Protein AF-A0A7S0EMF8-F1 (afdb_monomer)

pLDDT: mean 90.16, std 6.54, range [64.81, 97.56]

Nearest PDB structures (foldseek):
  6avy-assembly1_A  TM=4.459E-01  e=8.096E+00  Zea mays

Foldseek 3Di:
DEAEQNLQPDLQSLVVLLVVVVPDDPPDDYYYDHDAACVLPVLLCLLVVLCVVQDDPVLHPPDDRDGQHRHQVSVVVSCVSSVDDPDDDDDPPDDDDDQPALVSSCVCCCVPPPNNVVSLVSDDPVSNVRSSVSSRVVGD

Radius of gyration: 18.04 Å; Cα contacts (8 Å, |Δi|>4): 128; chains: 1; bounding box: 41×25×50 Å

Structure (mmCIF, N/CA/C/O backbone):
data_AF-A0A7S0EMF8-F1
#
_entry.id   AF-A0A7S0EMF8-F1
#
loop_
_atom_site.group_PDB
_atom_site.id
_atom_site.type_symbol
_atom_site.label_atom_id
_atom_site.label_alt_id
_atom_site.label_comp_id
_atom_site.label_asym_id
_atom_site.label_entity_id
_atom_site.label_seq_id
_atom_site.pdbx_PDB_ins_code
_atom_site.Cartn_x
_atom_site.Cartn_y
_atom_site.Cartn_z
_atom_site.occupancy
_atom_site.B_iso_or_equiv
_atom_site.auth_seq_id
_atom_site.auth_comp_id
_atom_site.auth_asym_id
_atom_site.auth_atom_id
_atom_site.pdbx_PDB_model_num
ATOM 1 N N . ALA A 1 1 ? -7.749 -6.879 19.432 1.00 92.56 1 ALA A N 1
ATOM 2 C CA . ALA A 1 1 ? -7.162 -7.600 18.276 1.00 92.56 1 ALA A CA 1
ATOM 3 C C . ALA A 1 1 ? -5.981 -6.810 17.731 1.00 92.56 1 ALA A C 1
ATOM 5 O O . ALA A 1 1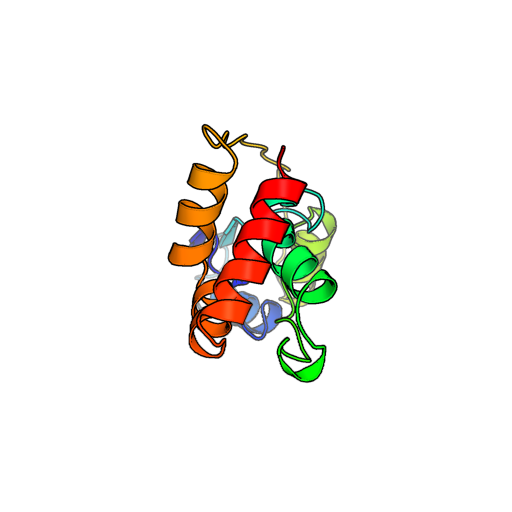 ? -5.905 -5.612 17.982 1.00 92.56 1 ALA A O 1
ATOM 6 N N . VAL A 1 2 ? -5.070 -7.461 17.006 1.00 95.88 2 VAL A N 1
ATOM 7 C CA . VAL A 1 2 ? -3.913 -6.807 16.378 1.00 95.88 2 VAL A CA 1
ATOM 8 C C . VAL A 1 2 ? -3.867 -7.200 14.905 1.00 95.88 2 VAL A C 1
ATOM 10 O O . VAL A 1 2 ? -3.947 -8.385 14.595 1.00 95.88 2 VAL A O 1
ATOM 13 N N . SER A 1 3 ? -3.732 -6.223 14.008 1.00 94.50 3 SER A N 1
ATOM 14 C CA . SER A 1 3 ? -3.443 -6.447 12.588 1.00 94.50 3 SER A CA 1
ATOM 15 C C . SER A 1 3 ? -2.175 -5.695 12.214 1.00 94.50 3 SER A C 1
ATOM 17 O O . SER A 1 3 ? -2.160 -4.467 12.160 1.00 94.50 3 SER A O 1
ATOM 19 N N . SER A 1 4 ? -1.096 -6.443 11.988 1.00 94.06 4 SER A N 1
ATOM 20 C CA . SER A 1 4 ? 0.189 -5.874 11.592 1.00 94.06 4 SER A CA 1
ATOM 21 C C . SER A 1 4 ? 0.336 -5.945 10.078 1.00 94.06 4 SER A C 1
ATOM 23 O O . SER A 1 4 ? 0.511 -7.037 9.540 1.00 94.06 4 SER A O 1
ATOM 25 N N . PHE A 1 5 ? 0.203 -4.810 9.387 1.00 90.69 5 PHE A N 1
ATOM 26 C CA . PHE A 1 5 ? 0.215 -4.720 7.918 1.00 90.69 5 PHE A CA 1
ATOM 27 C C . PHE A 1 5 ? -0.785 -5.660 7.218 1.00 90.69 5 PHE A C 1
ATOM 29 O O . PHE A 1 5 ? -0.567 -6.056 6.077 1.00 90.69 5 PHE A O 1
ATOM 36 N N . GLY A 1 6 ? -1.882 -6.038 7.884 1.00 90.38 6 GLY A N 1
ATOM 37 C CA . GLY A 1 6 ? -2.898 -6.928 7.311 1.00 90.38 6 GLY A CA 1
ATOM 38 C C . GLY A 1 6 ? -3.970 -6.175 6.524 1.00 90.38 6 GLY A C 1
ATOM 39 O O . GLY A 1 6 ? -4.326 -6.569 5.416 1.00 90.38 6 GLY A O 1
ATOM 40 N N . VAL A 1 7 ? -4.443 -5.047 7.067 1.00 90.50 7 VAL A N 1
ATOM 41 C CA . VAL A 1 7 ? -5.569 -4.268 6.509 1.00 90.50 7 VAL A CA 1
ATOM 42 C C . VAL A 1 7 ? -5.300 -3.776 5.080 1.00 90.50 7 VAL A C 1
ATOM 44 O O . VAL A 1 7 ? -6.221 -3.669 4.278 1.00 90.50 7 VAL A O 1
ATOM 47 N N . ILE A 1 8 ? -4.034 -3.547 4.722 1.00 87.00 8 ILE A N 1
ATOM 48 C CA . ILE A 1 8 ? -3.609 -3.118 3.377 1.00 87.00 8 ILE A CA 1
ATOM 49 C C . ILE A 1 8 ? -3.927 -4.135 2.266 1.00 87.00 8 ILE A C 1
ATOM 51 O O . ILE A 1 8 ? -3.869 -3.773 1.093 1.00 87.00 8 ILE A O 1
ATOM 55 N N . PHE A 1 9 ? -4.214 -5.393 2.619 1.00 85.56 9 PHE A N 1
ATOM 56 C CA . PHE A 1 9 ? -4.551 -6.461 1.675 1.00 85.56 9 PHE A CA 1
ATOM 57 C C . PHE A 1 9 ? -6.059 -6.696 1.548 1.00 85.56 9 PHE A C 1
ATOM 59 O O . PHE A 1 9 ? -6.483 -7.513 0.731 1.00 85.56 9 PHE A O 1
ATOM 66 N N . PHE A 1 10 ? -6.883 -6.017 2.349 1.00 89.19 10 PHE A N 1
ATOM 67 C CA . PHE A 1 10 ? -8.331 -6.150 2.255 1.00 89.19 10 PHE A CA 1
ATOM 68 C C . PHE A 1 10 ? -8.839 -5.493 0.971 1.00 89.19 10 PHE A C 1
ATOM 70 O O . PHE A 1 10 ? -8.474 -4.363 0.658 1.00 89.19 10 PHE A O 1
ATOM 77 N N . ALA A 1 11 ? -9.719 -6.192 0.251 1.00 88.19 11 ALA A N 1
ATOM 78 C CA . ALA A 1 11 ? -10.391 -5.633 -0.922 1.00 88.19 11 ALA A CA 1
ATOM 79 C C . ALA A 1 11 ? -11.281 -4.433 -0.546 1.00 88.19 11 ALA A C 1
ATOM 81 O O . ALA A 1 11 ? -11.351 -3.455 -1.286 1.00 88.19 11 ALA A O 1
ATOM 82 N N . ASP A 1 12 ? -11.906 -4.502 0.633 1.00 91.69 12 ASP A N 1
ATOM 83 C CA . ASP A 1 12 ? -12.587 -3.393 1.300 1.00 91.69 12 ASP A CA 1
ATOM 84 C C . ASP A 1 12 ? -12.030 -3.258 2.731 1.00 91.69 12 ASP A C 1
ATOM 86 O O . ASP A 1 12 ? -12.448 -3.988 3.640 1.00 91.69 12 ASP A O 1
ATOM 90 N N . PRO A 1 13 ? -11.060 -2.349 2.948 1.00 92.88 13 PRO A N 1
ATOM 91 C CA . PRO A 1 13 ? -10.480 -2.114 4.263 1.00 92.88 13 PRO A CA 1
ATOM 92 C C . PRO A 1 13 ? -11.511 -1.728 5.327 1.00 92.88 13 PRO A C 1
ATOM 94 O O . PRO A 1 13 ? -11.401 -2.187 6.462 1.00 92.88 13 PRO A O 1
ATOM 97 N N . ALA A 1 14 ? -12.530 -0.932 4.984 1.00 93.69 14 ALA A N 1
ATOM 98 C CA . ALA A 1 14 ? -13.515 -0.456 5.954 1.00 93.69 14 ALA A CA 1
ATOM 99 C C . ALA A 1 14 ? -14.443 -1.592 6.401 1.00 93.69 14 ALA A C 1
ATOM 101 O O . ALA A 1 14 ? -14.727 -1.733 7.592 1.00 93.69 14 ALA A O 1
ATOM 102 N N . ALA A 1 15 ? -14.878 -2.443 5.465 1.00 95.38 15 ALA A N 1
ATOM 103 C CA . ALA A 1 15 ? -15.640 -3.645 5.798 1.00 95.38 15 ALA A CA 1
ATOM 104 C C . ALA A 1 15 ? -14.828 -4.624 6.650 1.00 95.38 15 ALA A C 1
ATOM 106 O O . ALA A 1 15 ? -15.342 -5.143 7.640 1.00 95.38 15 ALA A O 1
ATOM 107 N N . GLY A 1 16 ? -13.553 -4.834 6.312 1.00 95.06 16 GLY A N 1
ATOM 108 C CA . GLY A 1 16 ? -12.682 -5.699 7.100 1.00 95.06 16 GLY A CA 1
ATOM 109 C C . GLY A 1 16 ? -12.465 -5.177 8.522 1.00 95.06 16 GLY A C 1
ATOM 110 O O . GLY A 1 16 ? -12.571 -5.946 9.474 1.00 95.06 16 GLY A O 1
ATOM 111 N N . VAL A 1 17 ? -12.239 -3.871 8.698 1.00 96.06 17 VAL A N 1
ATOM 112 C CA . VAL A 1 17 ? -12.116 -3.262 10.035 1.00 96.06 17 VAL A CA 1
ATOM 113 C C . VAL A 1 17 ? -13.433 -3.354 10.816 1.00 96.06 17 VAL A C 1
ATOM 115 O O . VAL A 1 17 ? -13.393 -3.720 11.990 1.00 96.06 17 VAL A O 1
ATOM 118 N N . ARG A 1 18 ? -14.597 -3.116 10.187 1.00 97.25 18 ARG A N 1
ATOM 119 C CA . ARG A 1 18 ? -15.913 -3.321 10.832 1.00 97.25 18 ARG A CA 1
ATOM 120 C C . ARG A 1 18 ? -16.061 -4.729 11.388 1.00 97.25 18 ARG A C 1
ATOM 122 O O . ARG A 1 18 ? -16.496 -4.909 12.521 1.00 97.25 18 ARG A O 1
ATOM 129 N N . GLU A 1 19 ? -15.678 -5.724 10.599 1.00 97.56 19 GLU A N 1
ATOM 130 C CA . GLU A 1 19 ? -15.769 -7.121 11.009 1.00 97.56 19 GLU A CA 1
ATOM 131 C C . GLU A 1 19 ? -14.802 -7.445 12.156 1.00 97.56 19 GLU A C 1
ATOM 133 O O . GLU A 1 19 ? -15.170 -8.139 13.108 1.00 97.56 19 GLU A O 1
ATOM 138 N N . MET A 1 20 ? -13.590 -6.880 12.124 1.00 97.00 20 MET A N 1
ATOM 139 C CA . MET A 1 20 ? -12.654 -6.979 13.244 1.00 97.00 20 MET A CA 1
ATOM 140 C C . MET A 1 20 ? -13.249 -6.390 14.525 1.00 97.00 20 MET A C 1
ATOM 142 O O . MET A 1 20 ? -13.163 -7.039 15.564 1.00 97.00 20 MET A O 1
ATOM 146 N N . LEU A 1 21 ? -13.869 -5.205 14.456 1.00 97.19 21 LEU A N 1
ATOM 147 C CA . LEU A 1 21 ? -14.530 -4.561 15.596 1.00 97.19 21 LEU A CA 1
ATOM 148 C C . LEU A 1 21 ? -15.702 -5.402 16.124 1.00 97.19 21 LEU A C 1
ATOM 150 O O . LEU A 1 21 ? -15.803 -5.605 17.332 1.00 97.19 21 LEU A O 1
ATOM 154 N N . ARG A 1 22 ? -16.536 -5.963 15.236 1.00 97.38 22 ARG A N 1
ATOM 155 C CA . ARG A 1 22 ? -17.675 -6.832 15.593 1.00 97.38 22 ARG A CA 1
ATOM 156 C C . ARG A 1 22 ? -17.252 -8.061 16.405 1.00 97.38 22 ARG A C 1
ATOM 158 O O . ARG A 1 22 ? -18.007 -8.532 17.251 1.00 97.38 22 ARG A O 1
ATOM 165 N N . CYS A 1 23 ? -16.062 -8.595 16.139 1.00 97.19 23 CYS A N 1
ATOM 166 C CA . CYS A 1 23 ? -15.535 -9.778 16.820 1.00 97.19 23 CYS A CA 1
ATOM 167 C C . CYS A 1 23 ? -14.931 -9.482 18.205 1.00 97.19 23 CYS A C 1
ATOM 169 O O . CYS A 1 23 ? -14.571 -10.414 18.929 1.00 97.19 23 CYS A O 1
ATOM 171 N N . LEU A 1 24 ? -14.771 -8.210 18.580 1.00 97.19 24 LEU A N 1
ATOM 172 C CA . LEU A 1 24 ? -14.196 -7.827 19.865 1.00 97.19 24 LEU A CA 1
ATOM 173 C C . LEU A 1 24 ? -15.234 -7.889 20.986 1.00 97.19 24 LEU A C 1
ATOM 175 O O . LEU A 1 24 ? -16.413 -7.599 20.803 1.00 97.19 24 LEU A O 1
ATOM 179 N N . LYS A 1 25 ? -14.767 -8.223 22.194 1.00 97.19 25 LYS A N 1
ATOM 180 C CA . LYS A 1 25 ? -15.549 -7.973 23.409 1.00 97.19 25 LYS A CA 1
ATOM 181 C C . LYS A 1 25 ? -15.769 -6.458 23.556 1.00 97.19 25 LYS A C 1
ATOM 183 O O . LYS A 1 25 ? -14.858 -5.703 23.203 1.00 97.19 25 LYS A O 1
ATOM 188 N N . PRO A 1 26 ? -16.901 -6.009 24.128 1.00 93.75 26 PRO A N 1
ATOM 189 C CA . PRO A 1 26 ? -17.117 -4.594 24.418 1.00 93.75 26 PRO A CA 1
ATOM 190 C C . PRO A 1 26 ? -15.925 -3.975 25.166 1.00 93.75 26 PRO A C 1
ATOM 192 O O . PRO A 1 26 ? -15.439 -4.551 26.140 1.00 93.75 26 PRO A O 1
ATOM 195 N N . GLY A 1 27 ? -15.432 -2.832 24.682 1.00 92.31 27 GLY A N 1
ATOM 196 C CA . GLY A 1 27 ? -14.296 -2.101 25.260 1.00 92.31 27 GLY A CA 1
ATOM 197 C C . GLY A 1 27 ? -12.900 -2.663 24.953 1.00 92.31 27 GLY A C 1
ATOM 198 O O . GLY A 1 27 ? -11.908 -2.078 25.380 1.00 92.31 27 GLY A O 1
ATOM 199 N N . ALA A 1 28 ? -12.773 -3.780 24.227 1.00 96.88 28 ALA A N 1
ATOM 200 C CA . ALA A 1 28 ? -11.458 -4.301 23.859 1.00 96.88 28 ALA A CA 1
ATOM 201 C C . ALA A 1 28 ? -10.824 -3.483 22.712 1.00 96.88 28 ALA A C 1
ATOM 203 O O . ALA A 1 28 ? -11.514 -3.151 21.748 1.00 96.88 28 ALA A O 1
ATOM 204 N N . PRO A 1 29 ? -9.505 -3.209 22.752 1.00 96.88 29 PRO A N 1
ATOM 205 C CA . PRO A 1 29 ? -8.853 -2.384 21.741 1.00 96.88 29 PRO A C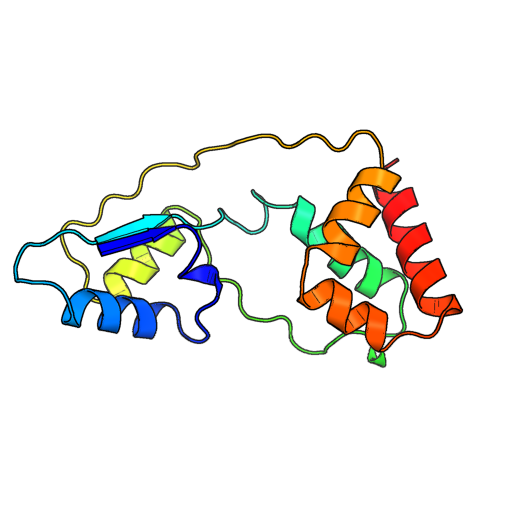A 1
ATOM 206 C C . PRO A 1 29 ? -8.602 -3.135 20.425 1.00 96.88 29 PRO A C 1
ATOM 208 O O . PRO A 1 29 ? -8.333 -4.348 20.396 1.00 96.88 29 PRO A O 1
ATOM 211 N N . LEU A 1 30 ? -8.600 -2.377 19.328 1.00 97.12 30 LEU A N 1
ATOM 212 C CA . LEU A 1 30 ? -8.090 -2.779 18.020 1.00 97.12 30 LEU A CA 1
ATOM 213 C C . LEU A 1 30 ? -6.806 -2.000 17.720 1.00 97.12 30 LEU A C 1
ATOM 215 O O . LEU A 1 30 ? -6.817 -0.777 17.690 1.00 97.12 30 LEU A O 1
ATOM 219 N N . LEU A 1 31 ? -5.708 -2.715 17.478 1.00 96.62 31 LEU A N 1
ATOM 220 C CA . LEU A 1 31 ? -4.427 -2.127 17.090 1.00 96.62 31 LEU A CA 1
ATOM 221 C C . LEU A 1 31 ? -4.131 -2.485 15.635 1.00 96.62 31 LEU A C 1
ATOM 223 O O . LEU A 1 31 ? -4.120 -3.665 15.275 1.00 96.62 31 LEU A O 1
ATOM 227 N N . ILE A 1 32 ? -3.882 -1.475 14.807 1.00 94.69 32 ILE A N 1
ATOM 228 C CA . ILE A 1 32 ? -3.560 -1.641 13.389 1.00 94.69 32 ILE A CA 1
ATOM 229 C C . ILE A 1 32 ? -2.242 -0.933 13.092 1.00 94.69 32 ILE A C 1
ATOM 231 O O . ILE A 1 32 ? -2.050 0.218 13.475 1.00 94.69 32 ILE A O 1
ATOM 235 N N . SER A 1 33 ? -1.355 -1.615 12.372 1.00 93.50 33 SER A N 1
ATOM 236 C CA . SER A 1 33 ? -0.270 -0.968 11.637 1.00 93.50 33 SER A CA 1
ATOM 237 C C . SER A 1 33 ? -0.498 -1.121 10.135 1.00 93.50 33 SER A C 1
ATOM 239 O O . SER A 1 33 ? -1.008 -2.140 9.658 1.00 93.50 33 SER A O 1
ATOM 241 N N . ALA A 1 34 ? -0.117 -0.096 9.381 1.00 91.69 34 ALA A N 1
ATOM 242 C CA . ALA A 1 34 ? -0.198 -0.069 7.930 1.00 91.69 34 ALA A CA 1
ATOM 243 C C . ALA A 1 34 ? 1.066 0.569 7.350 1.00 91.69 34 ALA A C 1
ATOM 245 O O . ALA A 1 34 ? 1.842 1.213 8.058 1.00 91.69 34 ALA A O 1
ATOM 246 N N . TRP A 1 35 ? 1.277 0.383 6.050 1.00 90.25 35 TRP A N 1
ATOM 247 C CA . TRP A 1 35 ? 2.252 1.194 5.328 1.00 90.25 35 TRP A CA 1
ATOM 248 C C . TRP A 1 35 ? 1.774 2.634 5.266 1.00 90.25 35 TRP A C 1
ATOM 250 O O . TRP A 1 35 ? 0.581 2.829 5.104 1.00 90.25 35 TRP A O 1
ATOM 260 N N . GLY A 1 36 ? 2.692 3.599 5.305 1.00 88.44 36 GLY A N 1
ATOM 261 C CA . GLY A 1 36 ? 2.370 5.013 5.116 1.00 88.44 36 GLY A CA 1
ATOM 262 C C . GLY A 1 36 ? 1.789 5.335 3.733 1.00 88.44 36 GLY A C 1
ATOM 263 O O . GLY A 1 36 ? 1.366 4.450 2.976 1.00 88.44 36 GLY A O 1
ATOM 264 N N . SER A 1 37 ? 1.807 6.610 3.371 1.00 85.88 37 SER A N 1
ATOM 265 C CA . SER A 1 37 ? 1.343 7.082 2.070 1.00 85.88 37 SER A CA 1
ATOM 266 C C . SER A 1 37 ? 2.148 6.474 0.907 1.00 85.88 37 SER A C 1
ATOM 268 O O . SER A 1 37 ? 3.168 5.780 1.070 1.00 85.88 37 SER A O 1
ATOM 270 N N . ARG A 1 38 ? 1.681 6.722 -0.321 1.00 83.75 38 ARG A N 1
ATOM 271 C CA . ARG A 1 38 ? 2.401 6.308 -1.532 1.00 83.75 38 ARG A CA 1
ATOM 272 C C . ARG A 1 38 ? 3.795 6.941 -1.587 1.00 83.75 38 ARG A C 1
ATOM 274 O O . ARG A 1 38 ? 4.752 6.256 -1.943 1.00 83.75 38 ARG A O 1
ATOM 281 N N . GLU A 1 39 ? 3.898 8.201 -1.187 1.00 83.62 39 GLU A N 1
ATOM 282 C CA . GLU A 1 39 ? 5.119 9.008 -1.156 1.00 83.62 39 GLU A CA 1
ATOM 283 C C . GLU A 1 39 ? 6.094 8.481 -0.094 1.00 83.62 39 GLU A C 1
ATOM 285 O O . GLU A 1 39 ? 7.272 8.275 -0.380 1.00 83.62 39 GLU A O 1
ATOM 290 N N . GLU A 1 40 ? 5.594 8.142 1.098 1.00 85.06 40 GLU A N 1
ATOM 291 C CA . GLU A 1 40 ? 6.400 7.592 2.204 1.00 85.06 40 GLU A CA 1
ATOM 292 C C . GLU A 1 40 ? 6.956 6.188 1.911 1.00 85.06 40 GLU A C 1
ATOM 294 O O . GLU A 1 40 ? 7.839 5.686 2.607 1.00 85.06 40 GLU A O 1
ATOM 299 N N . THR A 1 41 ? 6.450 5.532 0.865 1.00 86.56 41 THR A N 1
ATOM 300 C CA . THR A 1 41 ? 6.828 4.168 0.477 1.00 86.56 41 THR A CA 1
ATOM 301 C C . THR A 1 41 ? 7.189 4.069 -1.006 1.00 86.56 41 THR A C 1
ATOM 303 O O . THR A 1 41 ? 6.891 3.076 -1.682 1.00 86.56 41 THR A O 1
ATOM 306 N N . ALA A 1 42 ? 7.878 5.101 -1.501 1.00 86.44 42 ALA A N 1
ATOM 307 C CA . ALA A 1 42 ? 8.268 5.266 -2.901 1.00 86.44 42 ALA A CA 1
ATOM 308 C C . ALA A 1 42 ? 8.984 4.044 -3.506 1.00 86.44 42 ALA A C 1
ATOM 310 O O . ALA A 1 42 ? 8.828 3.765 -4.694 1.00 86.44 42 ALA A O 1
ATOM 311 N N . ALA A 1 43 ? 9.687 3.249 -2.690 1.00 87.81 43 ALA A N 1
ATOM 312 C CA . ALA A 1 43 ? 10.321 2.006 -3.122 1.00 87.81 43 ALA A CA 1
ATOM 313 C C . ALA A 1 43 ? 9.344 1.023 -3.797 1.00 87.81 43 ALA A C 1
ATOM 315 O O . ALA A 1 43 ? 9.760 0.304 -4.693 1.00 87.81 43 ALA A O 1
ATOM 316 N N . PHE A 1 44 ? 8.053 0.993 -3.443 1.00 86.62 44 PHE A N 1
ATOM 317 C CA . PHE A 1 44 ? 7.077 0.126 -4.125 1.00 86.62 44 PHE A CA 1
ATOM 318 C C . PHE A 1 44 ? 6.617 0.664 -5.489 1.00 86.62 44 PHE A C 1
ATOM 320 O O . PHE A 1 44 ? 5.918 -0.043 -6.210 1.00 86.62 44 PHE A O 1
ATOM 327 N N . GLN A 1 45 ? 6.953 1.911 -5.832 1.00 87.69 45 GLN A N 1
ATOM 328 C CA . GLN A 1 45 ? 6.504 2.564 -7.064 1.00 87.69 45 GLN A CA 1
ATOM 329 C C . GLN A 1 45 ? 7.515 2.472 -8.206 1.00 87.69 45 GLN A C 1
ATOM 331 O O . GLN A 1 45 ? 7.109 2.620 -9.350 1.00 87.69 45 GLN A O 1
ATOM 336 N N . VAL A 1 46 ? 8.790 2.177 -7.934 1.00 92.19 46 VAL A N 1
ATOM 337 C CA . VAL A 1 46 ? 9.836 2.158 -8.973 1.00 92.19 46 VAL A CA 1
ATOM 338 C C . VAL A 1 46 ? 9.503 1.161 -10.087 1.00 92.19 46 VAL A C 1
ATOM 340 O O . VAL A 1 46 ? 9.486 1.544 -11.251 1.00 92.19 46 VAL A O 1
ATOM 343 N N . ILE A 1 47 ? 9.171 -0.093 -9.752 1.00 92.19 47 ILE A N 1
ATOM 344 C CA . ILE A 1 47 ? 8.857 -1.115 -10.767 1.00 92.19 47 ILE A CA 1
ATOM 345 C C . ILE A 1 47 ? 7.564 -0.793 -11.539 1.00 92.19 47 ILE A C 1
ATOM 347 O O . ILE A 1 47 ? 7.612 -0.831 -12.765 1.00 92.19 47 ILE A O 1
ATOM 351 N N . PRO A 1 48 ? 6.425 -0.453 -10.895 1.00 88.88 48 PRO A N 1
ATOM 352 C CA . PRO A 1 48 ? 5.230 -0.029 -11.625 1.00 88.88 48 PRO A CA 1
ATOM 353 C C . PRO A 1 48 ? 5.468 1.157 -12.565 1.00 88.88 48 PRO A C 1
ATOM 355 O O . PRO A 1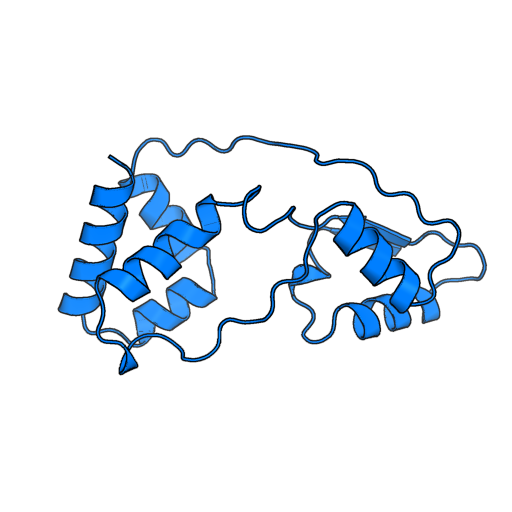 48 ? 5.022 1.113 -13.706 1.00 88.88 48 PRO A O 1
ATOM 358 N N . THR A 1 49 ? 6.197 2.183 -12.118 1.00 90.31 49 THR A N 1
ATOM 359 C CA . THR A 1 49 ? 6.525 3.348 -12.953 1.00 90.31 49 THR A CA 1
ATOM 360 C C . THR A 1 49 ? 7.428 2.955 -14.126 1.00 90.31 49 THR A C 1
ATOM 362 O O . THR A 1 49 ? 7.188 3.370 -15.255 1.00 90.31 49 THR A O 1
ATOM 365 N N . ALA A 1 50 ? 8.441 2.114 -13.895 1.00 93.38 50 ALA A N 1
ATOM 366 C CA . ALA A 1 50 ? 9.309 1.614 -14.960 1.00 93.38 50 ALA A CA 1
ATOM 367 C C . ALA A 1 50 ? 8.547 0.734 -15.964 1.00 93.38 50 ALA A C 1
ATOM 369 O O . ALA A 1 50 ? 8.819 0.788 -17.161 1.00 93.38 50 ALA A O 1
ATOM 370 N N . ALA A 1 51 ? 7.570 -0.053 -15.504 1.00 92.06 51 ALA A N 1
ATOM 371 C CA . ALA A 1 51 ? 6.702 -0.848 -16.368 1.00 92.06 51 ALA A CA 1
ATOM 372 C C . ALA A 1 51 ? 5.859 0.041 -17.286 1.00 92.06 51 ALA A C 1
ATOM 374 O O . ALA A 1 51 ? 5.848 -0.187 -18.489 1.00 92.06 51 ALA A O 1
ATOM 375 N N . GLU A 1 52 ? 5.235 1.090 -16.746 1.00 90.69 52 GLU A N 1
ATOM 376 C CA . GLU A 1 52 ? 4.498 2.080 -17.545 1.00 90.69 52 GLU A CA 1
ATOM 377 C C . GLU A 1 52 ? 5.391 2.794 -18.571 1.00 90.69 52 GLU A C 1
ATOM 379 O O . GLU A 1 52 ? 4.933 3.114 -19.664 1.00 90.69 52 GLU A O 1
ATOM 384 N N . ALA A 1 53 ? 6.661 3.034 -18.236 1.00 90.75 53 ALA A N 1
ATOM 385 C CA . ALA A 1 53 ? 7.596 3.742 -19.108 1.00 90.75 53 ALA A CA 1
ATOM 386 C C . ALA A 1 53 ? 8.246 2.861 -20.191 1.00 90.75 53 ALA A C 1
ATOM 388 O O . ALA A 1 53 ? 8.648 3.379 -21.231 1.00 90.75 53 ALA A O 1
ATOM 389 N N . SER A 1 54 ? 8.403 1.556 -19.945 1.00 91.25 54 SER A N 1
ATOM 390 C CA . SER A 1 54 ? 9.209 0.662 -20.798 1.00 91.25 54 SER A CA 1
ATOM 391 C C . SER A 1 54 ? 8.420 -0.427 -21.521 1.00 91.25 54 SER A C 1
ATOM 393 O O . SER A 1 54 ? 8.955 -1.039 -22.447 1.00 91.25 54 SER A O 1
ATOM 395 N N . LEU A 1 55 ? 7.172 -0.686 -21.123 1.00 91.38 55 LEU A N 1
ATOM 396 C CA . LEU A 1 55 ? 6.341 -1.733 -21.710 1.00 91.38 55 LEU A CA 1
ATOM 397 C C . LEU A 1 55 ? 5.204 -1.146 -22.557 1.00 91.38 55 LEU A C 1
ATOM 399 O O . LEU A 1 55 ? 4.730 -0.042 -22.285 1.00 91.38 55 LEU A O 1
ATOM 403 N N . PRO A 1 56 ? 4.713 -1.895 -23.559 1.00 88.56 56 PRO A N 1
ATOM 404 C CA . PRO A 1 56 ? 3.467 -1.566 -24.240 1.00 88.56 56 PRO A CA 1
ATOM 405 C C . PRO A 1 56 ? 2.297 -1.423 -23.253 1.00 88.56 56 PRO A C 1
ATOM 407 O O . PRO A 1 56 ? 2.206 -2.163 -22.272 1.00 88.56 56 PRO A O 1
ATOM 410 N N . ALA A 1 57 ? 1.381 -0.488 -23.514 1.00 83.38 57 ALA A N 1
ATOM 411 C CA . ALA A 1 57 ? 0.288 -0.161 -22.591 1.00 83.38 57 ALA A CA 1
ATOM 412 C C . ALA A 1 57 ? -0.660 -1.344 -22.308 1.00 83.38 57 ALA A C 1
ATOM 414 O O . ALA A 1 57 ? -1.209 -1.447 -21.216 1.00 83.38 57 ALA A O 1
ATOM 415 N N . ASP A 1 58 ? -0.826 -2.253 -23.269 1.00 85.06 58 ASP A N 1
ATOM 416 C CA . ASP A 1 58 ? -1.606 -3.491 -23.149 1.00 85.06 58 ASP A CA 1
ATOM 417 C C . ASP A 1 58 ? -0.910 -4.574 -22.306 1.00 85.06 58 ASP A C 1
ATOM 419 O O . ASP A 1 58 ? -1.557 -5.515 -21.847 1.00 85.06 58 ASP A O 1
ATOM 423 N N . SER A 1 59 ? 0.395 -4.428 -22.059 1.00 83.62 59 SER A N 1
ATOM 424 C CA . SER A 1 59 ? 1.186 -5.330 -21.213 1.00 83.62 59 SER A CA 1
ATOM 425 C C . SER A 1 59 ? 1.125 -4.964 -19.725 1.00 83.62 59 SER A C 1
ATOM 427 O O . SER A 1 59 ? 1.546 -5.757 -18.880 1.00 83.62 59 SER A O 1
ATOM 429 N N . VAL A 1 60 ? 0.615 -3.776 -19.384 1.00 81.19 60 VAL A N 1
ATOM 430 C CA . VAL A 1 60 ? 0.464 -3.307 -18.001 1.00 81.19 60 VAL A CA 1
ATOM 431 C C . VAL A 1 60 ? -1.000 -3.463 -17.573 1.00 81.19 60 VAL A C 1
ATOM 433 O O . VAL A 1 60 ? -1.897 -3.034 -18.297 1.00 81.19 60 VAL A O 1
ATOM 436 N N . PRO A 1 61 ? -1.292 -4.048 -16.394 1.00 74.00 61 PRO A N 1
ATOM 437 C CA . PRO A 1 61 ? -2.661 -4.156 -15.905 1.00 74.00 61 PRO A CA 1
ATOM 438 C C . PRO A 1 61 ? -3.358 -2.790 -15.861 1.00 74.00 61 PRO A C 1
ATOM 440 O O . PRO A 1 61 ? -2.890 -1.871 -15.190 1.00 74.00 61 PRO A O 1
ATOM 443 N N . ALA A 1 62 ? -4.513 -2.686 -16.525 1.00 68.25 62 ALA A N 1
ATOM 444 C CA . ALA A 1 62 ? -5.267 -1.436 -16.651 1.00 68.25 62 ALA A CA 1
ATOM 445 C C . ALA A 1 62 ? -5.719 -0.844 -15.301 1.00 68.25 62 ALA A C 1
ATOM 447 O O . ALA A 1 62 ? -5.919 0.363 -15.181 1.00 68.25 62 ALA A O 1
ATOM 448 N N . ALA A 1 63 ? -5.880 -1.685 -14.275 1.00 65.94 63 ALA A N 1
ATOM 449 C CA . ALA A 1 63 ? -6.234 -1.262 -12.929 1.00 65.94 63 ALA A CA 1
ATOM 450 C C . ALA A 1 63 ? -5.155 -1.687 -11.932 1.00 65.94 63 ALA A C 1
ATOM 452 O O . ALA A 1 63 ? -4.846 -2.871 -11.786 1.00 65.94 63 ALA A O 1
ATOM 453 N N . ARG A 1 64 ? -4.629 -0.715 -11.181 1.00 66.69 64 ARG A N 1
ATOM 454 C CA . ARG A 1 64 ? -3.864 -1.010 -9.970 1.00 66.69 64 ARG A CA 1
ATOM 455 C C . ARG A 1 64 ? -4.828 -1.320 -8.825 1.00 66.69 64 ARG A C 1
ATOM 457 O O . ARG A 1 64 ? -5.820 -0.601 -8.678 1.00 66.69 64 ARG A O 1
ATOM 464 N N . PRO A 1 65 ? -4.542 -2.329 -7.982 1.00 64.81 65 PRO A N 1
ATOM 465 C CA . PRO A 1 65 ? -5.296 -2.527 -6.754 1.00 64.81 65 PRO A CA 1
ATOM 466 C C . PRO A 1 65 ? -5.334 -1.213 -5.972 1.00 64.81 65 PRO A C 1
ATOM 468 O O . PRO A 1 65 ? -4.292 -0.573 -5.789 1.00 64.81 65 PRO A O 1
ATOM 471 N N . LYS A 1 66 ? -6.525 -0.797 -5.526 1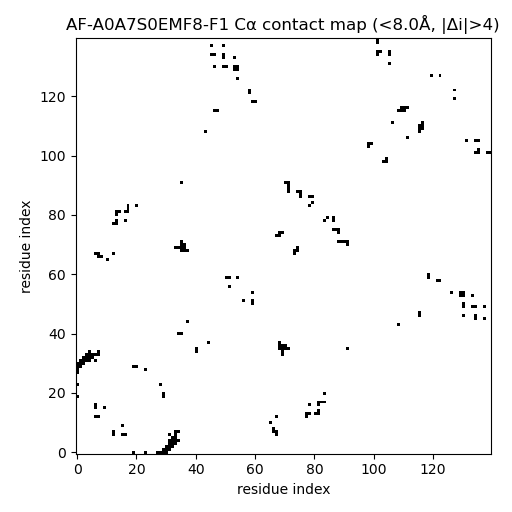.00 69.81 66 LYS A N 1
ATOM 472 C CA . LYS A 1 66 ? -6.639 0.348 -4.622 1.00 69.81 66 LYS A CA 1
ATOM 473 C C . LYS A 1 66 ? -5.866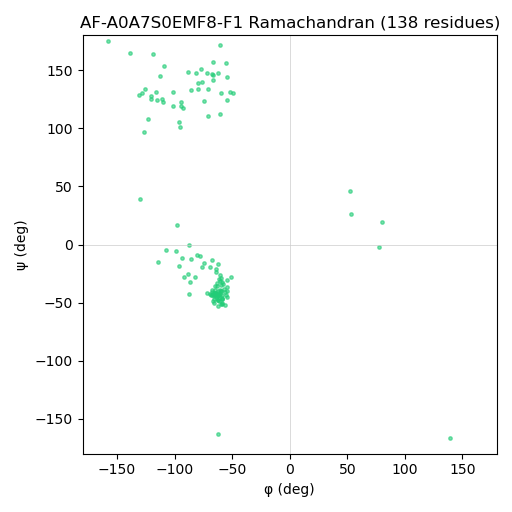 0.011 -3.355 1.00 69.81 66 LYS A C 1
ATOM 475 O O . LYS A 1 66 ? -6.240 -0.883 -2.605 1.00 69.81 66 LYS A O 1
ATOM 480 N N . ARG A 1 67 ? -4.768 0.723 -3.141 1.00 76.44 67 ARG A N 1
ATOM 481 C CA . ARG A 1 67 ? -4.009 0.653 -1.901 1.00 76.44 67 ARG A CA 1
ATOM 482 C C . ARG A 1 67 ? -4.717 1.514 -0.858 1.00 76.44 67 ARG A C 1
ATOM 484 O O . ARG A 1 67 ? -5.078 2.648 -1.161 1.00 76.44 67 ARG A O 1
ATOM 491 N N . ALA A 1 68 ? -4.882 0.991 0.354 1.00 80.75 68 ALA A N 1
ATOM 492 C CA . ALA A 1 68 ? -5.332 1.797 1.484 1.00 80.75 68 ALA A CA 1
ATOM 493 C C . ALA A 1 68 ? -4.335 2.941 1.740 1.00 80.75 68 ALA A C 1
ATOM 495 O O . ALA A 1 68 ? -3.126 2.696 1.810 1.00 80.75 68 ALA A O 1
ATOM 496 N N . ASP A 1 69 ? -4.832 4.172 1.871 1.00 86.31 69 ASP A N 1
ATOM 497 C CA . ASP A 1 69 ? -4.002 5.286 2.324 1.00 86.31 69 ASP A CA 1
ATOM 498 C C . ASP A 1 69 ? -3.694 5.096 3.809 1.00 86.31 69 ASP A C 1
ATOM 500 O O . ASP A 1 69 ? -4.588 5.168 4.651 1.00 86.31 69 ASP A O 1
ATOM 504 N N . GLY A 1 70 ? -2.432 4.805 4.118 1.00 87.62 70 GLY A N 1
ATOM 505 C CA . GLY A 1 70 ? -1.985 4.659 5.494 1.00 87.62 70 GLY A CA 1
ATOM 506 C C . GLY A 1 70 ? -1.325 5.908 6.068 1.00 87.62 70 GLY A C 1
ATOM 507 O O . GLY A 1 70 ? -0.634 5.807 7.082 1.00 87.62 70 GLY A O 1
ATOM 508 N N . SER A 1 71 ? -1.523 7.075 5.442 1.00 89.75 71 SER A N 1
ATOM 509 C CA . SER A 1 71 ? -1.252 8.356 6.092 1.00 89.75 71 SER A CA 1
ATOM 510 C C . SER A 1 71 ? -2.032 8.463 7.415 1.00 89.75 71 SER A C 1
ATOM 512 O O . SER A 1 71 ? -3.075 7.817 7.569 1.00 89.75 71 SER A O 1
ATOM 514 N N . PRO A 1 72 ? -1.591 9.290 8.383 1.00 92.12 72 PRO A N 1
ATOM 515 C CA . PRO A 1 72 ? -2.327 9.448 9.634 1.00 92.12 72 PRO A CA 1
ATOM 516 C C . PRO A 1 72 ? -3.799 9.841 9.436 1.00 92.12 72 PRO A C 1
ATOM 518 O O . PRO A 1 72 ? -4.680 9.292 10.096 1.00 92.12 72 PRO A O 1
ATOM 521 N N . ALA A 1 73 ? -4.070 10.732 8.477 1.00 92.50 73 ALA A N 1
ATOM 522 C CA . ALA A 1 73 ? -5.424 11.146 8.120 1.00 92.50 73 ALA A CA 1
ATOM 523 C C . ALA A 1 73 ? -6.217 10.018 7.439 1.00 92.50 73 ALA A C 1
ATOM 525 O O . ALA A 1 73 ? -7.376 9.792 7.785 1.00 92.50 73 ALA A O 1
ATOM 526 N N . GLY A 1 74 ? -5.591 9.278 6.517 1.00 92.06 74 GLY A N 1
ATOM 527 C CA . GLY A 1 74 ? -6.210 8.146 5.824 1.00 92.06 74 GLY A CA 1
ATOM 528 C C . GLY A 1 74 ? -6.598 7.013 6.773 1.00 92.06 74 GLY A C 1
ATOM 529 O O . GLY A 1 74 ? -7.720 6.510 6.708 1.00 92.06 74 GLY A O 1
ATOM 530 N N . LEU A 1 75 ? -5.719 6.665 7.720 1.00 92.94 75 LEU A N 1
ATOM 531 C CA . LEU A 1 75 ? -6.020 5.675 8.757 1.00 92.94 75 LEU A CA 1
ATOM 532 C C . LEU A 1 75 ? -7.129 6.143 9.688 1.00 92.94 75 LEU A C 1
ATOM 534 O O . LEU A 1 75 ? -8.022 5.355 9.989 1.00 92.94 75 LEU A O 1
ATOM 538 N N . HIS A 1 76 ? -7.098 7.403 10.125 1.00 95.31 76 HIS A N 1
ATOM 539 C CA . HIS A 1 76 ? -8.162 7.939 10.966 1.00 95.31 76 HIS A CA 1
ATOM 540 C C . HIS A 1 76 ? -9.520 7.848 10.258 1.00 95.31 76 HIS A C 1
ATOM 542 O O . HIS A 1 76 ? -10.456 7.269 10.804 1.00 95.31 76 HIS A O 1
ATOM 548 N N . ALA A 1 77 ? -9.606 8.337 9.016 1.00 95.00 77 ALA A N 1
ATOM 549 C CA . ALA A 1 77 ? -10.832 8.300 8.220 1.00 95.00 77 ALA A CA 1
ATOM 550 C C . ALA A 1 77 ? -11.322 6.865 7.964 1.00 95.00 77 ALA A C 1
ATOM 552 O O . ALA A 1 77 ? -12.520 6.594 8.023 1.00 95.00 77 ALA A O 1
ATOM 553 N N . LEU A 1 78 ? -10.405 5.924 7.715 1.00 94.31 78 LEU A N 1
ATOM 554 C CA . LEU A 1 78 ? -10.733 4.507 7.558 1.00 94.31 78 LEU A CA 1
ATOM 555 C C . LEU A 1 78 ? -11.348 3.915 8.835 1.00 94.31 78 LEU A C 1
ATOM 557 O O . LEU A 1 78 ? -12.355 3.209 8.761 1.00 94.31 78 LEU A O 1
ATOM 561 N N . LEU A 1 79 ? -10.733 4.173 9.991 1.00 95.75 79 LEU A N 1
ATOM 562 C CA . LEU A 1 79 ? -11.193 3.662 11.284 1.00 95.75 79 LEU A CA 1
ATOM 563 C C . LEU A 1 79 ? -12.547 4.271 11.670 1.00 95.75 79 LEU A C 1
ATOM 565 O O . LEU A 1 79 ? -13.446 3.544 12.091 1.00 95.75 79 LEU A O 1
ATOM 569 N N . GLU A 1 80 ? -12.718 5.573 11.452 1.00 96.81 80 GLU A N 1
ATOM 570 C CA . GLU A 1 80 ? -13.972 6.292 11.689 1.00 96.81 80 GLU A CA 1
ATOM 571 C C . GLU A 1 80 ? -15.102 5.761 10.794 1.00 96.81 80 GLU A C 1
ATOM 573 O O . GLU A 1 80 ? -16.168 5.395 11.288 1.00 96.81 80 GLU A O 1
ATOM 578 N N . ALA A 1 81 ? -14.852 5.590 9.490 1.00 96.00 81 ALA A N 1
ATOM 579 C CA . ALA A 1 81 ? -15.817 5.000 8.555 1.00 96.00 81 ALA A CA 1
ATOM 580 C C . ALA A 1 81 ? -16.156 3.530 8.875 1.00 96.00 81 ALA A C 1
ATOM 582 O O . ALA A 1 81 ? -17.192 3.003 8.451 1.00 96.00 81 ALA A O 1
ATOM 583 N N . ALA A 1 82 ? -15.283 2.846 9.615 1.00 96.19 82 ALA A N 1
ATOM 584 C CA . ALA A 1 82 ? -15.529 1.506 10.122 1.00 96.19 82 ALA A CA 1
ATOM 585 C C . ALA A 1 82 ? -16.260 1.485 11.479 1.00 96.19 82 ALA A C 1
ATOM 587 O O . ALA A 1 82 ? -16.556 0.405 11.986 1.00 96.19 82 ALA A O 1
ATOM 588 N N . GLY A 1 83 ? -16.585 2.643 12.057 1.00 96.06 83 GLY A N 1
ATOM 589 C CA . GLY A 1 83 ? -17.295 2.751 13.333 1.00 96.06 83 GLY A CA 1
ATOM 590 C C . GLY A 1 83 ? -16.405 2.566 14.562 1.00 96.06 83 GLY A C 1
ATOM 591 O O . GLY A 1 83 ? -16.918 2.254 15.636 1.00 96.06 83 GLY A O 1
ATOM 592 N N . ALA A 1 84 ? -15.084 2.722 14.424 1.00 96.31 84 ALA A N 1
ATOM 593 C CA . ALA A 1 84 ? -14.206 2.799 15.583 1.00 96.31 84 ALA A CA 1
ATOM 594 C C . ALA A 1 84 ? -14.466 4.097 16.363 1.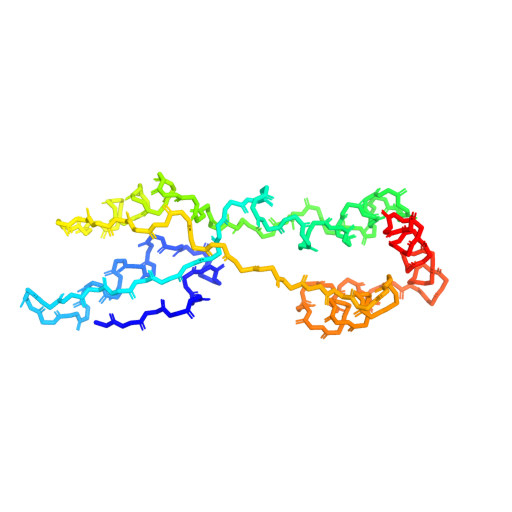00 96.31 84 ALA A C 1
ATOM 596 O O . ALA A 1 84 ? -14.772 5.140 15.788 1.00 96.31 84 ALA A O 1
ATOM 597 N N . ILE A 1 85 ? -14.301 4.021 17.679 1.00 95.50 85 ILE A N 1
ATOM 598 C CA . ILE A 1 85 ? -14.345 5.155 18.606 1.00 95.50 85 ILE A CA 1
ATOM 599 C C . ILE A 1 85 ? -12.989 5.283 19.306 1.00 95.50 85 ILE A C 1
ATOM 601 O O . ILE A 1 85 ? -12.192 4.344 19.259 1.00 95.50 85 ILE A O 1
ATOM 605 N N . ASP A 1 86 ? -12.727 6.431 19.936 1.00 96.25 86 ASP A N 1
ATOM 606 C CA . ASP A 1 86 ? -11.479 6.712 20.665 1.00 96.25 86 ASP A CA 1
ATOM 607 C C . ASP A 1 86 ? -10.214 6.450 19.823 1.00 96.25 86 ASP A C 1
ATOM 609 O O . ASP A 1 86 ? -9.255 5.802 20.249 1.00 96.25 86 ASP A O 1
ATOM 613 N N . ILE A 1 87 ? -10.228 6.932 18.577 1.00 97.31 87 ILE A N 1
ATOM 614 C CA . ILE A 1 87 ? -9.174 6.675 17.594 1.00 97.31 87 ILE A CA 1
ATOM 615 C C . ILE A 1 87 ? -7.930 7.507 17.923 1.00 97.31 87 ILE A C 1
ATOM 617 O O . ILE A 1 87 ? -7.965 8.735 17.940 1.00 97.31 87 ILE A O 1
ATOM 621 N N . ALA A 1 88 ? -6.798 6.826 18.090 1.00 96.62 88 ALA A N 1
ATOM 622 C CA . ALA A 1 88 ? -5.481 7.445 18.159 1.00 96.62 88 ALA A CA 1
ATOM 623 C C . ALA A 1 88 ? -4.589 6.890 17.045 1.00 96.62 88 ALA A C 1
ATOM 625 O O . ALA A 1 88 ? -4.433 5.676 16.902 1.00 96.62 88 ALA A O 1
ATOM 626 N N . VAL A 1 89 ? -3.983 7.784 16.262 1.00 94.94 89 VAL A N 1
ATOM 627 C CA . VAL A 1 89 ? -3.030 7.417 15.211 1.00 94.94 89 VAL A CA 1
ATOM 628 C C . VAL A 1 89 ? -1.659 7.969 15.571 1.00 94.94 89 VAL A C 1
ATOM 630 O O . VAL A 1 89 ? -1.496 9.166 15.798 1.00 94.94 89 VAL A O 1
ATOM 633 N N . HIS A 1 90 ? -0.664 7.085 15.620 1.00 92.25 90 HIS A N 1
ATOM 634 C CA . HIS A 1 90 ? 0.716 7.432 15.945 1.00 92.25 90 HIS A CA 1
ATOM 635 C C . HIS A 1 90 ? 1.624 7.156 14.749 1.00 92.25 90 HIS A C 1
ATOM 637 O O . HIS A 1 90 ? 1.600 6.062 14.183 1.00 92.25 90 HIS A O 1
ATOM 643 N N . GLY A 1 91 ? 2.456 8.132 14.394 1.00 86.38 91 GLY A N 1
ATOM 644 C CA . GLY A 1 91 ? 3.393 8.029 13.283 1.00 86.38 91 GLY A CA 1
ATOM 645 C C . GLY A 1 91 ? 3.474 9.318 12.456 1.00 86.38 91 GLY A C 1
ATOM 646 O O . GLY A 1 91 ? 2.987 10.355 12.905 1.00 86.38 91 GLY A O 1
ATOM 647 N N . PRO A 1 92 ? 4.084 9.256 11.262 1.00 86.25 92 PRO A N 1
ATOM 648 C CA . PRO A 1 92 ? 4.666 8.056 10.658 1.00 86.25 92 PRO A CA 1
ATOM 649 C C . PRO A 1 92 ? 5.884 7.545 11.444 1.00 86.25 92 PRO A C 1
ATOM 651 O O . PRO A 1 92 ? 6.699 8.317 11.948 1.00 86.25 92 PRO A O 1
ATOM 654 N N . VAL A 1 93 ? 6.017 6.220 11.558 1.00 88.25 93 VAL A N 1
ATOM 655 C CA . VAL A 1 93 ? 7.250 5.595 12.057 1.00 88.25 93 VAL A CA 1
ATOM 656 C C . VAL A 1 93 ? 8.104 5.215 10.858 1.00 88.25 93 VAL A C 1
ATOM 658 O O . VAL A 1 93 ? 7.875 4.193 10.213 1.00 88.25 93 VAL A O 1
ATOM 661 N N . THR A 1 94 ? 9.114 6.031 10.571 1.00 87.94 94 THR A N 1
ATOM 662 C CA . THR A 1 94 ? 9.989 5.802 9.419 1.00 87.94 94 THR A CA 1
ATOM 663 C C . THR A 1 94 ? 11.126 4.846 9.769 1.00 87.94 94 THR A C 1
ATOM 665 O O . THR A 1 94 ? 11.818 4.971 10.789 1.00 87.94 94 THR A O 1
ATOM 668 N N . ARG A 1 95 ? 11.337 3.868 8.887 1.00 87.25 95 ARG A N 1
ATOM 669 C CA . ARG A 1 95 ? 12.501 2.982 8.887 1.00 87.25 95 ARG A CA 1
ATOM 670 C C . ARG A 1 95 ? 13.084 2.943 7.486 1.00 87.25 95 ARG A C 1
ATOM 672 O O . ARG A 1 95 ? 12.371 2.687 6.521 1.00 87.25 95 ARG A O 1
ATOM 679 N N . THR A 1 96 ? 14.385 3.182 7.388 1.00 87.00 96 THR A N 1
ATOM 680 C CA . THR A 1 96 ? 15.093 3.169 6.109 1.00 87.00 96 THR A CA 1
ATOM 681 C C . THR A 1 96 ? 15.659 1.783 5.856 1.00 87.00 96 THR A C 1
ATOM 683 O O . THR A 1 96 ? 16.533 1.321 6.587 1.00 87.00 96 THR A O 1
ATOM 686 N N . LEU A 1 97 ? 15.193 1.139 4.789 1.00 86.50 97 LEU A N 1
ATOM 687 C CA . LEU A 1 97 ? 15.863 -0.016 4.208 1.00 86.50 97 LEU A CA 1
ATOM 688 C C . LEU A 1 97 ? 16.773 0.481 3.081 1.00 86.50 97 LEU A C 1
ATOM 690 O O . LEU A 1 97 ? 16.295 1.108 2.139 1.00 86.50 97 LEU A O 1
ATOM 694 N N . ARG A 1 98 ? 18.073 0.191 3.165 1.00 88.81 98 ARG A N 1
ATOM 695 C CA . ARG A 1 98 ? 19.028 0.482 2.090 1.00 88.81 98 ARG A CA 1
ATOM 696 C C . ARG A 1 98 ? 19.318 -0.803 1.326 1.00 88.81 98 ARG A C 1
ATOM 698 O O . ARG A 1 98 ? 19.802 -1.766 1.916 1.00 88.81 98 ARG A O 1
ATOM 705 N N . ALA A 1 99 ? 19.001 -0.823 0.035 1.00 90.44 99 ALA A N 1
ATOM 706 C CA . ALA A 1 99 ? 19.535 -1.841 -0.859 1.00 90.44 99 ALA A CA 1
ATOM 707 C C . ALA A 1 99 ? 21.028 -1.563 -1.087 1.00 90.44 99 ALA A C 1
ATOM 709 O O . ALA A 1 99 ? 21.447 -0.407 -1.063 1.00 90.44 99 ALA A O 1
ATOM 710 N N . LYS A 1 100 ? 21.824 -2.620 -1.273 1.00 93.75 100 LYS A N 1
ATOM 711 C CA . LYS A 1 100 ? 23.263 -2.497 -1.547 1.00 93.75 100 LYS A CA 1
ATOM 712 C C . LYS A 1 100 ? 23.520 -1.752 -2.861 1.00 93.75 100 LYS A C 1
ATOM 714 O O . LYS A 1 100 ? 24.423 -0.930 -2.931 1.00 93.75 100 LYS A O 1
ATOM 719 N N . ASP A 1 101 ? 22.725 -2.077 -3.871 1.00 94.38 101 ASP A N 1
ATOM 720 C CA . ASP A 1 101 ? 22.795 -1.578 -5.238 1.00 94.38 101 ASP A CA 1
ATOM 721 C C . ASP A 1 101 ? 21.420 -1.765 -5.916 1.00 94.38 101 ASP A C 1
ATOM 723 O O . ASP A 1 101 ? 20.488 -2.343 -5.334 1.00 94.38 101 ASP A O 1
ATOM 727 N N . ALA A 1 102 ? 21.280 -1.259 -7.144 1.00 94.25 102 ALA A N 1
ATOM 728 C CA . ALA A 1 102 ? 20.055 -1.377 -7.934 1.00 94.25 102 ALA A CA 1
ATOM 729 C C . ALA A 1 102 ? 19.677 -2.843 -8.223 1.00 94.25 102 ALA A C 1
ATOM 731 O O . ALA A 1 102 ? 18.494 -3.194 -8.258 1.00 94.25 102 ALA A O 1
ATOM 732 N N . GLN A 1 103 ? 20.675 -3.722 -8.351 1.00 93.44 103 GLN A N 1
ATOM 733 C CA . GLN A 1 103 ? 20.462 -5.152 -8.551 1.00 93.44 103 GLN A CA 1
ATOM 734 C C . GLN A 1 103 ? 19.806 -5.803 -7.326 1.00 93.44 103 GLN A C 1
ATOM 736 O O . GLN A 1 103 ? 18.804 -6.504 -7.457 1.00 93.44 103 GLN A O 1
ATOM 741 N N . ALA A 1 104 ? 20.308 -5.515 -6.125 1.00 93.75 104 ALA A N 1
ATOM 742 C CA . ALA A 1 104 ? 19.740 -6.002 -4.873 1.00 93.75 104 ALA A CA 1
ATOM 743 C C . ALA A 1 104 ? 18.318 -5.469 -4.635 1.00 93.75 104 ALA A C 1
ATOM 745 O O . ALA A 1 104 ? 17.484 -6.171 -4.055 1.00 93.75 104 ALA A O 1
ATOM 746 N N . TYR A 1 105 ? 18.019 -4.243 -5.086 1.00 93.81 105 TYR A N 1
ATOM 747 C CA . TYR A 1 105 ? 16.646 -3.740 -5.115 1.00 93.81 105 TYR A CA 1
ATOM 748 C C . TYR A 1 105 ? 15.771 -4.599 -6.041 1.00 93.81 105 TYR A C 1
ATOM 750 O O . TYR A 1 105 ? 14.730 -5.096 -5.600 1.00 93.81 105 TYR A O 1
ATOM 758 N N . TRP A 1 106 ? 16.199 -4.809 -7.293 1.00 93.38 106 TRP A N 1
ATOM 759 C CA . TRP A 1 106 ? 15.444 -5.599 -8.266 1.00 93.38 106 TRP A CA 1
ATOM 760 C C . TRP A 1 106 ? 15.161 -7.001 -7.733 1.00 93.38 106 TRP A C 1
ATOM 762 O O . TRP A 1 106 ? 14.000 -7.389 -7.657 1.00 93.38 106 TRP A O 1
ATOM 772 N N . ASP A 1 107 ? 16.179 -7.726 -7.273 1.00 91.88 107 ASP A N 1
ATOM 773 C CA . ASP A 1 107 ? 16.017 -9.104 -6.796 1.00 91.88 107 ASP A CA 1
ATOM 774 C C . ASP A 1 107 ? 15.037 -9.190 -5.621 1.00 91.88 107 ASP A C 1
ATOM 776 O O . ASP A 1 107 ? 14.179 -10.075 -5.573 1.00 91.88 107 ASP A O 1
ATOM 780 N N . ARG A 1 108 ? 15.094 -8.220 -4.698 1.00 89.62 108 ARG A N 1
ATOM 781 C CA . ARG A 1 108 ? 14.178 -8.161 -3.557 1.00 89.62 108 ARG A CA 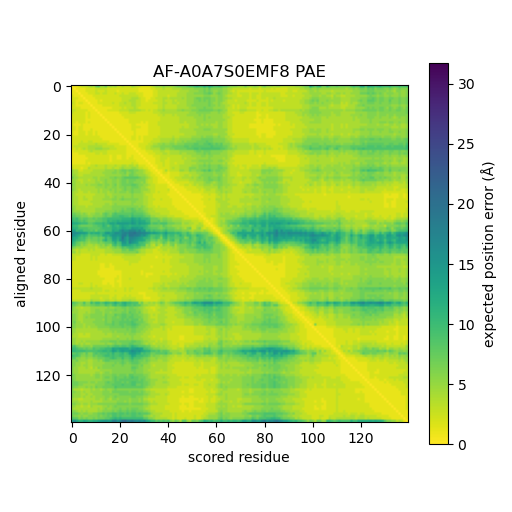1
ATOM 782 C C . ARG A 1 108 ? 12.733 -7.917 -3.987 1.00 89.62 108 ARG A C 1
ATOM 784 O O . ARG A 1 108 ? 11.836 -8.609 -3.509 1.00 89.62 108 ARG A O 1
ATOM 791 N N . PHE A 1 109 ? 12.482 -6.911 -4.822 1.00 86.75 109 PHE A N 1
ATOM 792 C CA . PHE A 1 109 ? 11.115 -6.480 -5.136 1.00 86.75 109 PHE A CA 1
ATOM 793 C C . PHE A 1 109 ? 10.490 -7.258 -6.299 1.00 86.75 109 PHE A C 1
ATOM 795 O O . PHE A 1 109 ? 9.287 -7.516 -6.264 1.00 86.75 109 PHE A O 1
ATOM 802 N N . ALA A 1 110 ? 11.282 -7.699 -7.277 1.00 83.94 110 ALA A N 1
ATOM 803 C CA . ALA A 1 110 ? 10.818 -8.542 -8.375 1.00 83.94 110 ALA A CA 1
ATOM 804 C C . ALA A 1 110 ? 10.356 -9.918 -7.883 1.00 83.94 110 ALA A C 1
ATOM 806 O O . ALA A 1 110 ? 9.339 -10.424 -8.352 1.00 83.94 110 ALA A O 1
ATOM 807 N N . LEU A 1 111 ? 11.063 -10.499 -6.907 1.00 75.00 111 LEU A N 1
ATOM 808 C CA . LEU A 1 111 ? 10.714 -11.801 -6.332 1.00 75.00 111 LEU A CA 1
ATOM 809 C C . LEU A 1 111 ? 9.795 -11.689 -5.110 1.00 75.00 111 LEU A C 1
ATOM 811 O O . LEU A 1 111 ? 9.024 -12.609 -4.842 1.00 75.00 111 LEU A O 1
ATOM 815 N N . GLY A 1 112 ? 9.862 -10.582 -4.368 1.00 79.44 112 GLY A N 1
ATOM 816 C CA . GLY A 1 112 ? 9.127 -10.408 -3.114 1.00 79.44 112 GLY A CA 1
ATOM 817 C C . GLY A 1 112 ? 7.718 -9.833 -3.260 1.00 79.44 112 GLY A C 1
ATOM 818 O O . GLY A 1 112 ? 6.879 -10.086 -2.399 1.00 79.44 112 GLY A O 1
ATOM 819 N N . ALA A 1 113 ? 7.429 -9.070 -4.320 1.00 83.31 113 ALA A N 1
ATOM 820 C CA . ALA A 1 113 ? 6.115 -8.457 -4.508 1.00 83.31 113 ALA A CA 1
ATOM 821 C C . ALA A 1 113 ? 5.208 -9.340 -5.389 1.00 83.31 113 ALA A C 1
ATOM 823 O O . ALA A 1 113 ? 5.526 -9.553 -6.563 1.00 83.31 113 ALA A O 1
ATOM 824 N N . PRO A 1 114 ? 4.047 -9.813 -4.887 1.00 82.69 114 PRO A N 1
ATOM 825 C CA . PRO A 1 114 ? 3.141 -10.663 -5.663 1.00 82.69 114 PRO A CA 1
ATOM 826 C C . PRO A 1 114 ? 2.693 -10.039 -6.990 1.00 82.69 114 PRO A C 1
ATOM 828 O O . PRO A 1 114 ? 2.672 -10.722 -8.009 1.00 82.69 114 PRO A O 1
ATOM 831 N N . ALA A 1 115 ? 2.398 -8.735 -6.993 1.00 82.62 115 ALA A N 1
ATOM 832 C CA . ALA A 1 115 ? 1.984 -8.014 -8.195 1.00 82.62 115 ALA A CA 1
ATOM 833 C C . ALA A 1 115 ? 3.097 -7.961 -9.253 1.00 82.62 115 ALA A C 1
ATOM 835 O O . ALA A 1 115 ? 2.839 -8.198 -10.430 1.00 82.62 115 ALA A O 1
ATOM 836 N N . THR A 1 116 ? 4.343 -7.719 -8.836 1.00 87.88 116 THR A N 1
ATOM 837 C CA . THR A 1 116 ? 5.488 -7.714 -9.753 1.00 87.88 116 THR A CA 1
ATOM 838 C C . THR A 1 116 ? 5.740 -9.098 -10.334 1.0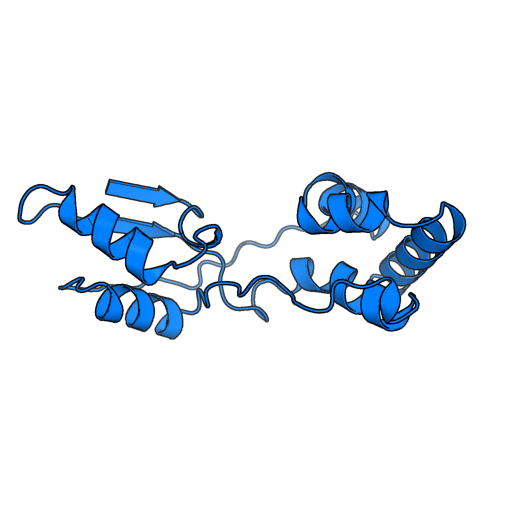0 87.88 116 THR A C 1
ATOM 840 O O . THR A 1 116 ? 5.928 -9.227 -11.538 1.00 87.88 116 THR A O 1
ATOM 843 N N . ARG A 1 117 ? 5.688 -10.149 -9.507 1.00 89.06 117 ARG A N 1
ATOM 844 C CA . ARG A 1 117 ? 5.810 -11.532 -9.989 1.00 89.06 117 ARG A CA 1
ATOM 845 C C . ARG A 1 117 ? 4.731 -11.885 -11.009 1.00 89.06 117 ARG A C 1
ATOM 847 O O . ARG A 1 117 ? 5.038 -12.525 -12.007 1.00 89.06 117 ARG A O 1
ATOM 854 N N . ALA A 1 118 ? 3.486 -11.488 -10.745 1.00 88.56 118 ALA A N 1
ATOM 855 C CA . ALA A 1 118 ? 2.371 -11.733 -11.652 1.00 88.56 118 ALA A CA 1
ATOM 856 C C . ALA A 1 118 ? 2.577 -11.024 -12.997 1.00 88.56 118 ALA A C 1
ATOM 858 O O . ALA A 1 118 ? 2.400 -11.656 -14.030 1.00 88.56 118 ALA A O 1
ATOM 859 N N . LEU A 1 119 ? 3.028 -9.764 -12.981 1.00 88.69 119 LEU A N 1
ATOM 860 C CA . LEU A 1 119 ? 3.401 -9.036 -14.195 1.00 88.69 119 LEU A CA 1
ATOM 861 C C . LEU A 1 119 ? 4.531 -9.750 -14.948 1.00 88.69 119 LEU A C 1
ATOM 863 O O . LEU A 1 119 ? 4.401 -10.033 -16.128 1.00 88.69 119 LEU A O 1
ATOM 867 N N . LEU A 1 120 ? 5.631 -10.095 -14.276 1.00 91.19 120 LEU A N 1
ATOM 868 C CA . LEU A 1 120 ? 6.769 -10.759 -14.924 1.00 91.19 120 LEU A CA 1
ATOM 869 C C . LEU A 1 120 ? 6.385 -12.096 -15.573 1.00 91.19 120 LEU A C 1
ATOM 871 O O . LEU A 1 120 ? 6.951 -12.449 -16.602 1.00 91.19 120 LEU A O 1
ATOM 875 N N . ALA A 1 121 ? 5.413 -12.816 -15.006 1.00 91.62 121 ALA A N 1
ATOM 876 C CA . ALA A 1 121 ? 4.920 -14.075 -15.559 1.00 91.62 121 ALA A CA 1
ATOM 877 C C . ALA A 1 121 ? 4.134 -13.914 -16.875 1.00 91.62 121 ALA A C 1
ATOM 879 O O . ALA A 1 121 ? 3.994 -14.894 -17.604 1.00 91.62 121 ALA A O 1
ATOM 880 N N . THR A 1 122 ? 3.628 -12.716 -17.192 1.00 91.69 122 THR A N 1
ATOM 881 C CA . THR A 1 122 ? 2.925 -12.442 -18.460 1.00 91.69 122 THR A CA 1
ATOM 882 C C . THR A 1 122 ? 3.843 -11.885 -19.547 1.00 91.69 122 THR A C 1
ATOM 884 O O . THR A 1 122 ? 3.431 -11.796 -20.701 1.00 91.69 122 THR A O 1
ATOM 887 N N . LEU A 1 123 ? 5.071 -11.488 -19.203 1.00 92.31 123 LEU A N 1
ATOM 888 C CA . LEU A 1 123 ? 6.002 -10.854 -20.134 1.00 92.31 123 LEU A CA 1
ATOM 889 C C . LEU A 1 123 ? 6.859 -11.879 -20.881 1.00 92.31 123 LEU A C 1
ATOM 891 O O . LEU A 1 123 ? 7.252 -12.915 -20.347 1.00 92.31 123 LEU A O 1
ATOM 895 N N . SER A 1 124 ? 7.223 -11.545 -22.121 1.00 93.38 124 SER A N 1
ATOM 896 C CA . SER A 1 124 ? 8.277 -12.269 -22.833 1.00 93.38 124 SER A CA 1
ATOM 897 C C . SER A 1 124 ? 9.638 -12.052 -22.148 1.00 93.38 124 SER A C 1
ATOM 899 O O . SER A 1 124 ? 9.838 -11.024 -21.491 1.00 93.38 124 SER A O 1
ATOM 901 N N . PRO A 1 125 ? 10.624 -12.951 -22.340 1.00 93.31 125 PRO A N 1
ATOM 902 C CA . PRO A 1 125 ? 11.965 -12.765 -21.782 1.00 93.31 125 PRO A CA 1
ATOM 903 C C . PRO A 1 125 ? 12.604 -11.421 -22.164 1.00 93.31 125 PRO A C 1
ATOM 905 O O . PRO A 1 125 ? 13.262 -10.791 -21.339 1.00 93.31 125 PRO A O 1
ATOM 908 N N . ALA A 1 126 ? 12.365 -10.947 -23.392 1.00 93.00 126 ALA A N 1
ATOM 909 C CA . ALA A 1 126 ? 12.861 -9.657 -23.863 1.00 93.00 126 ALA A CA 1
ATOM 910 C C . ALA A 1 126 ? 12.198 -8.475 -23.133 1.00 93.00 126 ALA A C 1
ATOM 912 O O . ALA A 1 126 ? 12.891 -7.555 -22.703 1.00 93.00 126 ALA A O 1
ATOM 913 N N . ALA A 1 127 ? 10.876 -8.515 -22.936 1.00 93.50 127 ALA A N 1
ATOM 914 C CA . ALA A 1 127 ? 10.146 -7.473 -22.215 1.00 93.50 127 ALA A CA 1
ATOM 915 C C . ALA A 1 127 ? 10.518 -7.436 -20.721 1.00 93.50 127 ALA A C 1
ATOM 917 O O . ALA A 1 127 ? 10.740 -6.364 -20.162 1.00 93.50 127 ALA A O 1
ATOM 918 N N . ALA A 1 128 ? 10.670 -8.602 -20.084 1.00 93.38 128 ALA A N 1
ATOM 919 C CA . ALA A 1 128 ? 11.140 -8.693 -18.702 1.00 93.38 128 ALA A CA 1
ATOM 920 C C . ALA A 1 128 ? 12.568 -8.137 -18.540 1.00 93.38 128 ALA A C 1
ATOM 922 O O . ALA A 1 128 ? 12.852 -7.430 -17.570 1.00 93.38 128 ALA A O 1
ATOM 923 N N . ALA A 1 129 ? 13.459 -8.407 -19.502 1.00 93.25 129 ALA A N 1
ATOM 924 C CA . ALA A 1 129 ? 14.809 -7.848 -19.516 1.00 93.25 129 ALA A CA 1
ATOM 925 C C . ALA A 1 129 ? 14.805 -6.322 -19.712 1.00 93.25 129 ALA A C 1
ATOM 927 O O . ALA A 1 129 ? 15.531 -5.624 -19.007 1.00 93.25 129 ALA A O 1
ATOM 928 N N . ALA A 1 130 ? 13.962 -5.797 -20.608 1.00 93.62 130 ALA A N 1
ATOM 929 C CA . ALA A 1 130 ? 13.808 -4.357 -20.821 1.00 93.62 130 ALA A CA 1
ATOM 930 C C . ALA A 1 130 ? 13.312 -3.638 -19.555 1.00 93.62 130 ALA A C 1
ATOM 932 O O . ALA A 1 130 ? 13.908 -2.641 -19.143 1.00 93.62 130 ALA A O 1
ATOM 933 N N . LEU A 1 131 ? 12.296 -4.197 -18.886 1.00 94.94 131 LEU A N 1
ATOM 934 C CA . LEU A 1 131 ? 11.801 -3.684 -17.608 1.00 94.94 131 LEU A CA 1
ATOM 935 C C . LEU A 1 131 ? 12.908 -3.662 -16.548 1.00 94.94 131 LEU A C 1
ATOM 937 O O . LEU A 1 131 ? 13.100 -2.650 -15.875 1.00 94.94 131 LEU A O 1
ATOM 941 N N . ARG A 1 132 ? 13.670 -4.756 -16.416 1.00 95.06 132 ARG A N 1
ATOM 942 C CA . ARG A 1 132 ? 14.793 -4.822 -15.471 1.00 95.06 132 ARG A CA 1
ATOM 943 C C . ARG A 1 132 ? 15.833 -3.738 -15.754 1.00 95.06 132 ARG A C 1
ATOM 945 O O . ARG A 1 132 ? 16.259 -3.061 -14.823 1.00 95.06 132 ARG A O 1
ATOM 952 N N . THR A 1 133 ? 16.233 -3.566 -17.013 1.00 95.06 133 THR A N 1
ATOM 953 C CA . THR A 1 133 ? 17.200 -2.531 -17.413 1.00 95.06 133 THR A CA 1
ATOM 954 C C . THR A 1 133 ? 16.688 -1.132 -17.078 1.00 95.06 133 THR A C 1
ATOM 956 O O . THR A 1 133 ? 17.436 -0.332 -16.523 1.00 95.06 133 THR A O 1
ATOM 959 N N . CYS A 1 134 ? 15.407 -0.854 -17.336 1.00 94.81 134 CYS A N 1
ATOM 960 C CA . CYS A 1 134 ? 14.781 0.422 -16.990 1.00 94.81 134 CYS A CA 1
ATOM 961 C C . CYS A 1 134 ? 14.792 0.681 -15.473 1.00 94.81 134 CYS A C 1
ATOM 963 O O . CYS A 1 134 ? 15.152 1.774 -15.036 1.00 94.81 134 CYS A O 1
ATOM 965 N N . VAL A 1 135 ? 14.468 -0.331 -14.658 1.00 95.12 135 VAL A N 1
ATOM 966 C CA . VAL A 1 135 ? 14.516 -0.212 -13.190 1.00 95.12 135 VAL A CA 1
ATOM 967 C C . VAL A 1 135 ? 15.934 0.037 -12.688 1.00 95.12 135 VAL A C 1
ATOM 969 O O . VAL A 1 135 ? 16.114 0.904 -11.838 1.00 95.12 135 VAL A O 1
ATOM 972 N N . ILE A 1 136 ? 16.930 -0.690 -13.204 1.00 94.81 136 ILE A N 1
ATOM 973 C CA . ILE A 1 136 ? 18.328 -0.510 -12.791 1.00 94.81 136 ILE A CA 1
ATOM 974 C C . ILE A 1 136 ? 18.796 0.911 -13.108 1.00 94.81 136 ILE A C 1
ATOM 976 O O . ILE A 1 136 ? 19.260 1.598 -12.207 1.00 94.81 136 ILE A O 1
ATOM 980 N N . ALA A 1 137 ? 18.560 1.385 -14.334 1.00 93.94 137 ALA A N 1
ATOM 981 C CA . ALA A 1 137 ? 18.938 2.735 -14.753 1.00 93.94 137 ALA A CA 1
ATOM 982 C C . ALA A 1 137 ? 18.208 3.854 -13.982 1.00 93.94 137 ALA A C 1
ATOM 984 O O . ALA A 1 137 ? 18.705 4.967 -13.908 1.00 93.94 137 ALA A O 1
ATOM 985 N N . THR A 1 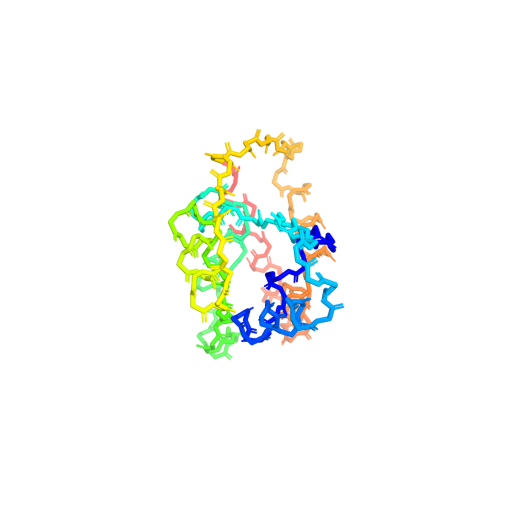138 ? 17.028 3.582 -13.412 1.00 91.94 138 THR A N 1
ATOM 986 C CA . THR A 1 138 ? 16.279 4.557 -12.591 1.00 91.94 138 THR A CA 1
ATOM 987 C C . THR A 1 138 ? 16.880 4.726 -11.187 1.00 91.94 138 THR A C 1
ATOM 989 O O . THR A 1 138 ? 16.571 5.694 -10.494 1.00 91.94 138 THR A O 1
ATOM 992 N N . LEU A 1 139 ? 17.679 3.759 -10.729 1.00 90.12 139 LEU A N 1
ATOM 993 C CA . LEU A 1 139 ? 18.202 3.687 -9.361 1.00 90.12 139 LEU A CA 1
ATOM 994 C C . LEU A 1 139 ? 19.701 4.001 -9.254 1.00 90.12 139 LEU A C 1
ATOM 996 O O . LEU A 1 139 ? 20.215 4.028 -8.133 1.00 90.12 139 LEU A O 1
ATOM 1000 N N . GLU A 1 140 ? 20.375 4.205 -10.386 1.00 84.56 140 GLU A N 1
ATOM 1001 C CA . GLU A 1 140 ? 21.774 4.642 -10.506 1.00 84.56 140 GLU A CA 1
ATOM 1002 C C . GLU A 1 140 ? 21.854 6.151 -10.765 1.00 84.56 140 GLU A C 1
ATOM 1004 O O . GLU A 1 140 ? 22.744 6.790 -10.155 1.00 84.56 140 GLU A O 1
#

Sequence (140 aa):
AVSSFGVIFFADPAAGVREMLRCLKPGAPLLISAWGSREETAAFQVIPTAAEASLPADSVPAARPKRADGSPAGLHALLEAAGAIDIAVHGPVTRTLRAKDAQAYWDRFALGAPATRALLATLSPAAAAALRTCVIATLE

Organism: NCBI:txid33657

Solvent-accessible surface area (backbone atoms only — not comparable to full-atom values): 8557 Å² total; per-residue (Å²): 91,77,35,78,58,46,58,61,73,40,94,50,44,39,62,52,48,32,52,56,57,71,73,45,62,91,91,59,64,78,47,77,44,62,60,49,33,72,76,80,44,45,82,74,44,50,60,61,53,26,40,69,73,66,46,61,75,90,77,47,76,94,69,76,80,80,68,64,54,32,31,68,66,41,43,50,52,42,40,47,75,28,70,56,72,93,84,81,80,86,69,89,84,86,78,90,84,82,61,92,46,43,65,54,43,46,60,50,47,49,74,66,33,70,68,47,40,56,52,53,72,74,44,53,76,67,56,45,49,49,34,51,52,47,41,36,66,73,64,110

Mean predicted aligned error: 4.57 Å

Secondary structure (DSSP, 8-state):
-EEES-GGG-SSHHHHHHHHHHTSPTT---EEE----TGGGGGGTHHHHHHHHHS-GGGS-SS-------SHHHHHHHHHHTT--S---------PPPPSSHHHHHHHHHHH-HHHHHHHHHS-HHHHHHHHHHHHHHH-

InterPro domains:
  IPR029063 S-adenosyl-L-methionine-dependent methyltransferase superfamily [G3DSA:3.40.50.150] (1-134)
  IPR029063 S-adenosyl-L-methionine-dependent methyltransferase superfamily [SSF53335] (2-111)